Protein AF-A0A0B7BRM5-F1 (afdb_monomer_lite)

Secondary structure (DSSP, 8-state):
-HHHHHHHHHHTT----------TTHHHHS-HHHHHHHHHHTT--HHHHHHHHHHHH---PPPP-

Sequence (65 aa):
YVAQAIEDAFQEKKKVLTLWVDFKQAFNKVWKDGLMAKLNRNGIQGNMLRWIQSFLHNRRTRVTF

Organism: NCBI:txid1028688

Structure (mmCIF, N/CA/C/O backbone):
data_AF-A0A0B7BRM5-F1
#
_entry.id   AF-A0A0B7BRM5-F1
#
loop_
_atom_site.group_PDB
_atom_site.id
_atom_site.type_symbol
_atom_site.label_atom_id
_atom_site.label_alt_id
_atom_site.label_comp_id
_atom_site.label_asym_id
_atom_site.label_entity_id
_atom_site.label_seq_id
_atom_site.pdbx_PDB_ins_code
_atom_site.Cartn_x
_atom_site.Cartn_y
_atom_site.Cartn_z
_atom_site.occupancy
_atom_site.B_iso_or_equiv
_atom_site.auth_seq_id
_atom_site.auth_comp_id
_atom_site.auth_asym_id
_atom_site.auth_atom_id
_atom_site.pdbx_PDB_model_num
ATOM 1 N N . TYR A 1 1 ? -21.583 8.176 4.228 1.00 69.88 1 TYR A N 1
ATOM 2 C CA . TYR A 1 1 ? -21.999 6.767 4.083 1.00 69.88 1 TYR A CA 1
ATOM 3 C C . TYR A 1 1 ? -21.463 5.896 5.216 1.00 69.88 1 TYR A C 1
ATOM 5 O O . TYR A 1 1 ? -22.270 5.426 5.995 1.00 69.88 1 TYR A O 1
ATOM 13 N N . VAL A 1 2 ? -20.140 5.752 5.402 1.00 86.25 2 VAL A N 1
ATOM 14 C CA . VAL A 1 2 ? -19.583 4.980 6.542 1.00 86.25 2 VAL A CA 1
ATOM 15 C C . VAL A 1 2 ? -19.894 5.618 7.901 1.00 86.25 2 VAL A C 1
ATOM 17 O O . VAL A 1 2 ? -20.332 4.916 8.799 1.00 86.25 2 VAL A O 1
ATOM 20 N N . ALA A 1 3 ? -19.731 6.939 8.043 1.00 90.25 3 ALA A N 1
ATOM 21 C CA . ALA A 1 3 ? -20.048 7.633 9.296 1.00 90.25 3 ALA A CA 1
ATOM 22 C C . ALA A 1 3 ? -21.526 7.468 9.699 1.00 90.25 3 ALA A C 1
ATOM 24 O O . ALA A 1 3 ? -21.801 7.076 10.824 1.00 90.25 3 ALA A O 1
ATOM 25 N N . GLN A 1 4 ? -22.450 7.650 8.746 1.00 92.81 4 GLN A N 1
ATOM 26 C CA . GLN A 1 4 ? -23.882 7.415 8.965 1.00 92.81 4 GLN A CA 1
ATOM 27 C C . GLN A 1 4 ? -24.165 5.968 9.386 1.00 92.81 4 GLN A C 1
ATOM 29 O O . GLN A 1 4 ? -24.849 5.744 10.369 1.00 92.81 4 GLN A O 1
ATOM 34 N N . ALA A 1 5 ? -23.575 4.980 8.705 1.00 91.56 5 ALA A N 1
ATOM 35 C CA . ALA A 1 5 ? -23.765 3.573 9.057 1.00 91.56 5 ALA A CA 1
ATOM 36 C C . ALA A 1 5 ? -23.217 3.222 10.455 1.00 91.56 5 ALA A C 1
ATOM 38 O O . ALA A 1 5 ? -23.758 2.348 11.129 1.00 91.56 5 ALA A O 1
ATOM 39 N N . ILE A 1 6 ? -22.144 3.889 10.894 1.00 93.06 6 ILE A N 1
ATOM 40 C CA . ILE A 1 6 ? -21.610 3.758 12.256 1.00 93.06 6 ILE A CA 1
ATOM 41 C C . ILE A 1 6 ? -22.583 4.375 13.266 1.00 93.06 6 ILE A C 1
ATOM 43 O O . ILE A 1 6 ? -22.846 3.776 14.306 1.00 93.06 6 ILE A O 1
ATOM 47 N N . GLU A 1 7 ? -23.130 5.545 12.951 1.00 94.12 7 GLU A N 1
ATOM 48 C CA . GLU A 1 7 ? -24.083 6.249 13.803 1.00 94.12 7 GLU A CA 1
ATOM 49 C C . GLU A 1 7 ? -25.395 5.470 13.954 1.00 94.12 7 GLU A C 1
ATOM 51 O O . GLU A 1 7 ? -25.826 5.222 15.078 1.00 94.12 7 GLU A O 1
ATOM 56 N N . ASP A 1 8 ? -25.953 4.962 12.855 1.00 96.12 8 ASP A N 1
ATOM 57 C CA . ASP A 1 8 ? -27.143 4.106 12.858 1.00 96.12 8 ASP A CA 1
ATOM 58 C C . ASP A 1 8 ? -26.897 2.822 13.671 1.00 96.12 8 ASP A C 1
ATOM 60 O O . ASP A 1 8 ? -27.714 2.430 14.505 1.00 96.12 8 ASP A O 1
ATOM 64 N N . ALA A 1 9 ? -25.728 2.190 13.512 1.00 94.81 9 ALA A N 1
ATOM 65 C CA . ALA A 1 9 ? -25.354 1.013 14.294 1.00 94.81 9 ALA A CA 1
ATOM 66 C C . ALA A 1 9 ? -25.248 1.315 15.800 1.00 94.81 9 ALA A C 1
ATOM 68 O O . ALA A 1 9 ? -25.614 0.463 16.614 1.00 94.81 9 ALA A O 1
ATOM 69 N N . PHE A 1 10 ? -24.797 2.513 16.186 1.00 94.44 10 PHE A N 1
ATOM 70 C CA . PHE A 1 10 ? -24.810 2.940 17.586 1.00 94.44 10 PHE A CA 1
ATOM 71 C C . PHE A 1 10 ? -26.230 3.166 18.110 1.00 94.44 10 PHE A C 1
ATOM 73 O O . PHE A 1 10 ? -26.530 2.708 19.215 1.00 94.44 10 PHE A O 1
ATOM 80 N N . GLN A 1 11 ? -27.113 3.792 17.322 1.00 96.62 11 GLN A N 1
ATOM 81 C CA . GLN A 1 11 ? -28.526 3.971 17.692 1.00 96.62 11 GLN A CA 1
ATOM 82 C C . GLN A 1 11 ? -29.240 2.626 17.877 1.00 96.62 11 GLN A C 1
ATOM 84 O O . GLN A 1 11 ? -29.996 2.431 18.829 1.00 96.62 11 GLN A O 1
ATOM 89 N N . GLU A 1 12 ? -28.926 1.650 17.028 1.00 97.00 12 GLU A N 1
ATOM 90 C CA . GLU A 1 12 ? -29.454 0.285 17.101 1.00 97.00 12 GLU A CA 1
ATOM 91 C C . GLU A 1 12 ? -28.752 -0.599 18.150 1.00 97.00 12 GLU A C 1
ATOM 93 O O . GLU A 1 12 ? -29.026 -1.798 18.239 1.00 97.00 12 GLU A O 1
ATOM 98 N N . LYS A 1 13 ? -27.845 -0.033 18.962 1.00 95.75 13 LYS A N 1
ATOM 99 C CA . LYS A 1 13 ? -27.069 -0.740 20.000 1.00 95.75 13 LYS A CA 1
ATOM 100 C C . LYS A 1 13 ? -26.268 -1.936 19.467 1.00 95.75 13 LYS A C 1
ATOM 102 O O . LYS A 1 13 ? -26.001 -2.898 20.195 1.00 95.75 13 LYS A O 1
ATOM 107 N N . LYS A 1 14 ? -25.857 -1.888 18.200 1.00 95.81 14 LYS A N 1
ATOM 108 C CA . LYS A 1 14 ? -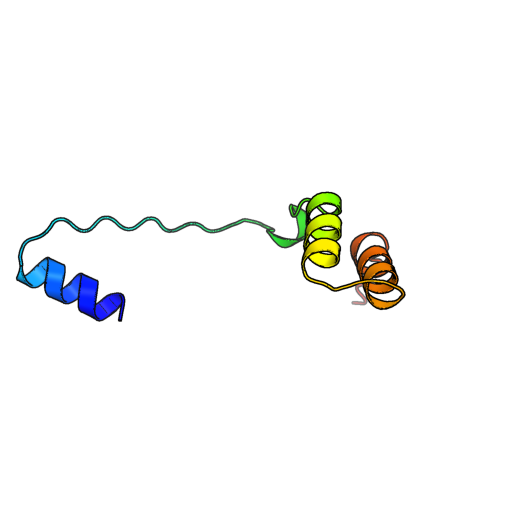24.979 -2.885 17.582 1.00 95.81 14 LYS A CA 1
ATOM 109 C C . LYS A 1 14 ? -23.531 -2.649 18.013 1.00 95.81 14 LYS A C 1
ATOM 111 O O . LYS A 1 14 ? -23.109 -1.533 18.306 1.00 95.81 14 LYS A O 1
ATOM 116 N N . LYS A 1 15 ? -22.738 -3.722 18.031 1.00 90.75 15 LYS A N 1
ATOM 117 C CA . LYS A 1 15 ? -21.291 -3.626 18.259 1.00 90.75 15 LYS A CA 1
ATOM 118 C C . LYS A 1 15 ? -20.599 -3.238 16.956 1.00 90.75 15 LYS A C 1
ATOM 120 O O . LYS A 1 15 ? -20.742 -3.940 15.958 1.00 90.75 15 LYS A O 1
ATOM 125 N N . VAL A 1 16 ? -19.825 -2.158 16.990 1.00 92.81 16 VAL A N 1
ATOM 126 C CA . VAL A 1 16 ? -19.014 -1.682 15.864 1.00 92.81 16 VAL A CA 1
ATOM 127 C C . VAL A 1 16 ? -17.543 -1.940 16.180 1.00 92.81 16 VAL A C 1
ATOM 129 O O . VAL A 1 16 ? -17.070 -1.595 17.261 1.00 92.81 16 VAL A O 1
ATOM 132 N N . LEU A 1 17 ? -16.821 -2.550 15.240 1.00 92.69 17 LEU A N 1
ATOM 133 C CA . LEU A 1 17 ? -15.373 -2.735 15.306 1.00 92.69 17 LEU A CA 1
ATOM 134 C C . LEU A 1 17 ? -14.738 -2.068 14.088 1.00 92.69 17 LEU A C 1
ATOM 136 O O . LEU A 1 17 ? -15.126 -2.353 12.956 1.00 92.69 17 LEU A O 1
ATOM 140 N N . THR A 1 18 ? -13.729 -1.237 14.329 1.00 88.94 18 THR A N 1
ATOM 141 C CA . THR A 1 18 ? -12.968 -0.568 13.271 1.00 88.94 18 THR A CA 1
ATOM 142 C C . THR A 1 18 ? -11.502 -0.961 13.363 1.00 88.94 18 THR A C 1
ATOM 144 O O . THR A 1 18 ? -10.915 -0.955 14.445 1.00 88.94 18 THR A O 1
ATOM 147 N N . LEU A 1 19 ? -10.904 -1.271 12.214 1.00 93.44 19 LEU A N 1
ATOM 148 C CA . LEU A 1 19 ? -9.476 -1.534 12.063 1.00 93.44 19 LEU A CA 1
ATOM 149 C C . LEU A 1 19 ? -8.856 -0.420 11.223 1.00 93.44 19 LEU A C 1
ATOM 151 O O . LEU A 1 19 ? -9.250 -0.205 10.078 1.00 93.44 19 LEU A O 1
ATOM 155 N N . TRP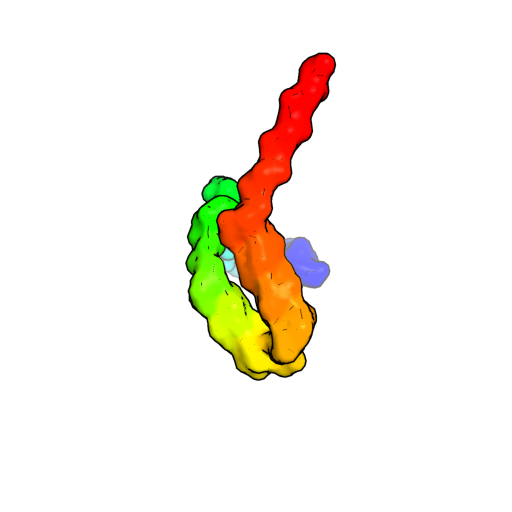 A 1 20 ? -7.871 0.266 11.796 1.00 89.12 20 TRP A N 1
ATOM 156 C CA . TRP A 1 20 ? -7.082 1.273 11.097 1.00 89.12 20 TRP A CA 1
ATOM 157 C C . TRP A 1 20 ? -5.764 0.646 10.657 1.00 89.12 20 TRP A C 1
ATOM 159 O O . TRP A 1 20 ? -5.005 0.149 11.488 1.00 89.12 20 TRP A O 1
ATOM 169 N N . VAL A 1 21 ? -5.500 0.650 9.351 1.00 93.88 21 VAL A N 1
ATOM 170 C CA . VAL A 1 21 ? -4.285 0.070 8.769 1.00 93.88 21 VAL A CA 1
ATOM 171 C C . VAL A 1 21 ? -3.524 1.164 8.035 1.00 93.88 21 VAL A C 1
ATOM 173 O O . VAL A 1 21 ? -4.027 1.715 7.059 1.00 93.88 21 VAL A O 1
ATOM 176 N N . ASP A 1 22 ? -2.305 1.444 8.494 1.00 93.81 22 ASP A N 1
ATOM 177 C CA . ASP A 1 22 ? -1.361 2.326 7.810 1.00 93.81 22 ASP A CA 1
ATOM 178 C C . ASP A 1 22 ? -0.108 1.553 7.378 1.00 93.81 22 ASP A C 1
ATOM 180 O O . ASP A 1 22 ? 0.476 0.776 8.140 1.00 93.81 22 ASP A O 1
ATOM 184 N N . PHE A 1 23 ? 0.318 1.767 6.134 1.00 92.50 23 PHE A N 1
ATOM 185 C CA . PHE A 1 23 ? 1.465 1.078 5.554 1.00 92.50 23 PHE A CA 1
ATOM 186 C C . PHE A 1 23 ? 2.688 1.994 5.519 1.00 92.50 23 PHE A C 1
ATOM 188 O O . PHE A 1 23 ? 2.897 2.766 4.578 1.00 92.50 23 PHE A O 1
ATOM 195 N N . LYS A 1 24 ? 3.589 1.815 6.493 1.00 93.00 24 LYS A N 1
ATOM 196 C CA . LYS A 1 24 ? 4.875 2.525 6.518 1.00 93.00 24 LYS A CA 1
ATOM 197 C C . LYS A 1 24 ? 5.672 2.277 5.235 1.00 93.00 24 LYS A C 1
ATOM 199 O O . LYS A 1 24 ? 6.117 1.150 4.988 1.00 93.00 24 LYS A O 1
ATOM 204 N N . GLN A 1 25 ? 5.937 3.360 4.501 1.00 90.06 25 GLN A N 1
ATOM 205 C CA . GLN A 1 25 ? 6.681 3.374 3.236 1.00 90.06 25 GLN A CA 1
ATOM 206 C C . GLN A 1 25 ? 6.082 2.445 2.162 1.00 90.06 25 GLN A C 1
ATOM 208 O 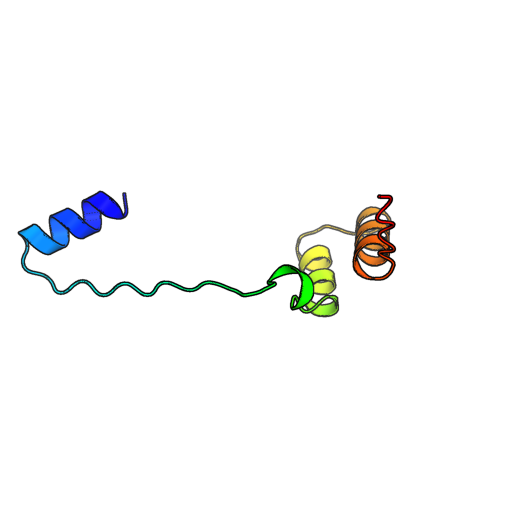O . GLN A 1 25 ? 6.823 1.742 1.472 1.00 90.06 25 GLN A O 1
ATOM 213 N N . ALA A 1 26 ? 4.752 2.437 2.007 1.00 90.56 26 ALA A N 1
ATOM 214 C CA . ALA A 1 26 ? 4.028 1.585 1.052 1.00 90.56 26 ALA A CA 1
ATOM 215 C C . ALA A 1 26 ? 4.651 1.560 -0.355 1.00 90.56 26 ALA A C 1
ATOM 217 O O . ALA A 1 26 ? 4.752 0.511 -0.987 1.00 90.56 26 ALA A O 1
ATOM 218 N N . PHE A 1 27 ? 5.149 2.706 -0.817 1.00 84.75 27 PHE A N 1
ATOM 219 C CA . PHE A 1 27 ? 5.771 2.826 -2.128 1.00 84.75 27 PHE A CA 1
ATOM 220 C C . PHE A 1 27 ? 7.120 2.107 -2.262 1.00 84.75 27 PHE A C 1
ATOM 222 O O . PHE A 1 27 ? 7.433 1.583 -3.327 1.00 84.75 27 PHE A O 1
ATOM 229 N N . ASN A 1 28 ? 7.920 2.061 -1.194 1.00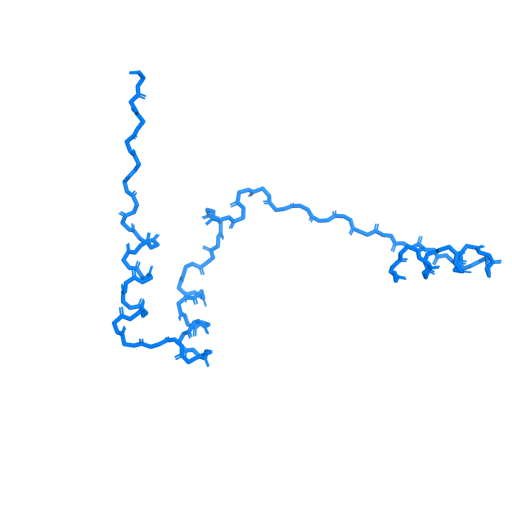 85.75 28 ASN A N 1
ATOM 230 C CA . ASN A 1 28 ? 9.211 1.369 -1.201 1.00 85.75 28 ASN A CA 1
ATOM 231 C C . ASN A 1 28 ? 9.034 -0.147 -1.078 1.00 85.75 28 ASN A C 1
ATOM 233 O O . ASN A 1 28 ? 9.854 -0.903 -1.589 1.00 85.75 28 ASN A O 1
ATOM 237 N N . LYS A 1 29 ? 7.963 -0.579 -0.402 1.00 88.81 29 LYS A N 1
ATOM 238 C CA . LYS A 1 29 ? 7.685 -1.988 -0.089 1.00 88.81 29 LYS A CA 1
ATOM 239 C C . LYS A 1 29 ? 6.803 -2.695 -1.113 1.00 88.81 29 LYS A C 1
ATOM 241 O O . LYS A 1 29 ? 6.531 -3.882 -0.959 1.00 88.81 29 LYS A O 1
ATOM 246 N N . VAL A 1 30 ? 6.330 -1.989 -2.137 1.00 91.12 30 VAL A N 1
ATOM 247 C CA . VAL A 1 30 ? 5.520 -2.609 -3.184 1.00 91.12 30 VAL A CA 1
ATOM 248 C C . VAL A 1 30 ? 6.340 -3.664 -3.931 1.00 91.12 30 VAL A C 1
ATOM 250 O O . VAL A 1 30 ? 7.479 -3.420 -4.333 1.00 91.12 30 VAL A O 1
ATOM 253 N N . TRP A 1 31 ? 5.752 -4.840 -4.151 1.00 92.75 31 TRP A N 1
ATOM 254 C CA . TRP A 1 31 ? 6.356 -5.866 -4.994 1.00 92.75 31 TRP A CA 1
ATOM 255 C C . TRP A 1 31 ? 6.305 -5.419 -6.457 1.00 92.75 31 TRP A C 1
ATOM 257 O O . TRP A 1 31 ? 5.256 -5.474 -7.103 1.00 92.75 31 TRP A O 1
ATOM 267 N N . LYS A 1 32 ? 7.437 -4.923 -6.963 1.00 91.62 32 LYS A N 1
ATOM 268 C CA . LYS A 1 32 ? 7.524 -4.286 -8.283 1.00 91.62 32 LYS A CA 1
ATOM 269 C C . LYS A 1 32 ? 7.161 -5.245 -9.413 1.00 91.62 32 LYS A C 1
ATOM 271 O O . LYS A 1 32 ? 6.379 -4.862 -10.273 1.00 91.62 32 LYS A O 1
ATOM 276 N N . ASP A 1 33 ? 7.626 -6.491 -9.377 1.00 92.75 33 ASP A N 1
ATOM 277 C CA . ASP A 1 33 ? 7.299 -7.468 -10.427 1.00 92.75 33 ASP A CA 1
ATOM 278 C C . ASP A 1 33 ? 5.808 -7.816 -10.423 1.00 92.75 33 ASP A C 1
ATOM 280 O O . ASP A 1 33 ? 5.165 -7.856 -11.473 1.00 92.75 33 ASP A O 1
ATOM 284 N N . GLY A 1 34 ? 5.221 -7.967 -9.231 1.00 95.44 34 GLY A N 1
ATOM 285 C CA . GLY A 1 34 ? 3.781 -8.161 -9.078 1.00 95.44 34 GLY A CA 1
ATOM 286 C C . GLY A 1 34 ? 2.970 -6.970 -9.596 1.00 95.44 34 GLY A C 1
ATOM 287 O O . GLY A 1 34 ? 1.930 -7.154 -10.228 1.00 95.44 34 GLY A O 1
ATOM 288 N N . LEU A 1 35 ? 3.452 -5.743 -9.376 1.00 95.12 35 LEU A N 1
ATOM 289 C CA . LEU A 1 35 ? 2.859 -4.534 -9.948 1.00 95.12 35 LEU A CA 1
ATOM 290 C C . LEU A 1 35 ? 2.946 -4.546 -11.482 1.00 95.12 35 LEU A C 1
ATOM 292 O O . LEU A 1 35 ? 1.937 -4.301 -12.137 1.00 95.12 35 LEU A O 1
ATOM 296 N N . MET A 1 36 ? 4.097 -4.899 -12.058 1.00 95.94 36 MET A N 1
ATOM 297 C CA . MET A 1 36 ? 4.274 -5.003 -13.512 1.00 95.94 36 MET A CA 1
ATOM 298 C C . MET A 1 36 ? 3.324 -6.031 -14.139 1.00 95.94 36 MET A C 1
ATOM 300 O O . MET A 1 36 ? 2.663 -5.736 -15.136 1.00 95.94 36 MET A O 1
ATOM 304 N N . ALA A 1 37 ? 3.188 -7.207 -13.520 1.00 96.69 37 ALA A N 1
ATOM 305 C CA . ALA A 1 37 ? 2.259 -8.241 -13.967 1.00 96.69 37 ALA A CA 1
ATOM 306 C C . ALA A 1 37 ? 0.797 -7.762 -13.919 1.00 96.69 37 ALA A C 1
ATOM 308 O O . ALA A 1 37 ? 0.031 -7.987 -14.860 1.00 96.69 37 ALA A O 1
ATOM 309 N N . LYS A 1 38 ? 0.410 -7.051 -12.849 1.00 97.38 38 LYS A N 1
ATOM 310 C CA . LYS A 1 38 ? -0.931 -6.462 -12.720 1.00 97.38 38 LYS A CA 1
ATOM 311 C C . LYS A 1 38 ? -1.192 -5.401 -13.785 1.00 97.38 38 LYS A C 1
ATOM 313 O O . LYS A 1 38 ? -2.273 -5.410 -14.363 1.00 97.38 38 LYS A O 1
ATOM 318 N N . LEU A 1 39 ? -0.241 -4.510 -14.058 1.00 97.12 39 LEU A N 1
ATOM 319 C CA . LEU A 1 39 ? -0.397 -3.469 -15.080 1.00 97.12 39 LEU A CA 1
ATOM 320 C C . LEU A 1 39 ? -0.610 -4.084 -16.469 1.00 97.12 39 LEU A C 1
ATOM 322 O O . LEU A 1 39 ? -1.567 -3.720 -17.149 1.00 97.12 39 LEU A O 1
ATOM 326 N N . ASN A 1 40 ? 0.197 -5.087 -16.832 1.00 97.19 40 ASN A N 1
ATOM 327 C CA . ASN A 1 40 ? 0.044 -5.813 -18.093 1.00 97.19 40 A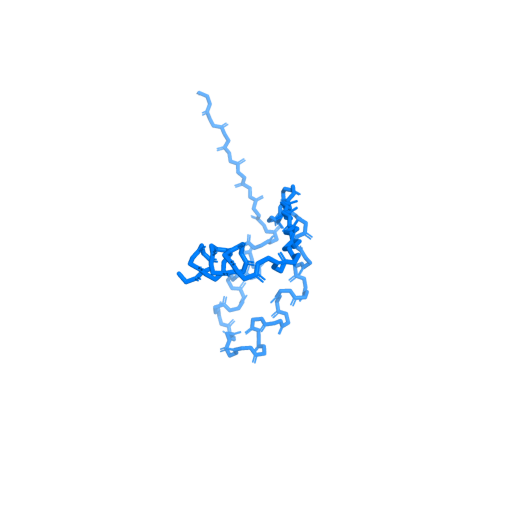SN A CA 1
ATOM 328 C C . ASN A 1 40 ? -1.334 -6.488 -18.211 1.00 97.19 40 ASN A C 1
ATOM 330 O O . ASN A 1 40 ? -2.006 -6.369 -19.236 1.00 97.19 40 ASN A O 1
ATOM 334 N N . ARG A 1 41 ? -1.792 -7.142 -17.132 1.00 97.88 41 ARG A N 1
ATOM 335 C CA . ARG A 1 41 ? -3.113 -7.793 -17.072 1.00 97.88 41 ARG A CA 1
ATOM 336 C C . ARG A 1 41 ? -4.278 -6.804 -17.183 1.00 97.88 41 ARG A C 1
ATOM 338 O O . ARG A 1 41 ? -5.318 -7.172 -17.711 1.00 97.88 41 ARG A O 1
ATOM 345 N N . ASN A 1 42 ? -4.109 -5.570 -16.709 1.00 97.69 42 ASN A N 1
ATOM 346 C CA . ASN A 1 42 ? -5.115 -4.506 -16.807 1.00 97.69 42 ASN A CA 1
ATOM 347 C C . ASN A 1 42 ? -5.014 -3.695 -18.116 1.00 97.69 42 ASN A C 1
ATOM 349 O O . ASN A 1 42 ? -5.592 -2.618 -18.214 1.00 97.69 42 ASN A O 1
ATOM 353 N N . GLY A 1 43 ? -4.284 -4.191 -19.120 1.00 97.31 43 GLY A N 1
ATOM 354 C CA . GLY A 1 43 ? -4.243 -3.594 -20.458 1.00 97.31 43 GLY A CA 1
ATOM 355 C C . GLY A 1 43 ? -3.169 -2.523 -20.663 1.00 97.31 43 GLY A C 1
ATOM 356 O O . GLY A 1 43 ? -3.070 -1.972 -21.756 1.00 97.31 43 GLY A O 1
ATOM 357 N N . ILE A 1 44 ? -2.318 -2.250 -19.671 1.00 97.44 44 ILE A N 1
ATOM 358 C CA . ILE A 1 44 ? -1.177 -1.343 -19.846 1.00 97.44 44 ILE A CA 1
ATOM 359 C C . ILE A 1 44 ? -0.008 -2.142 -20.419 1.00 97.44 44 ILE A C 1
ATOM 361 O O . ILE A 1 44 ? 0.613 -2.933 -19.715 1.00 97.44 44 ILE A O 1
ATOM 365 N N . GLN A 1 45 ? 0.297 -1.934 -21.700 1.00 96.19 45 GLN A N 1
ATOM 366 C CA . GLN A 1 45 ? 1.269 -2.741 -22.446 1.00 96.19 45 GLN A CA 1
ATOM 367 C C . GLN A 1 45 ? 2.249 -1.872 -23.253 1.00 96.19 45 GLN A C 1
ATOM 369 O O . GLN A 1 45 ? 2.200 -0.638 -23.229 1.00 96.19 45 GLN A O 1
ATOM 374 N N . GLY A 1 46 ? 3.175 -2.525 -23.961 1.00 95.81 46 GLY A N 1
ATOM 375 C CA . GLY A 1 46 ? 4.089 -1.877 -24.902 1.00 95.81 46 GLY A CA 1
ATOM 376 C C . GLY A 1 46 ? 4.990 -0.817 -24.261 1.00 95.81 46 GLY A C 1
ATOM 377 O O . GLY A 1 46 ? 5.562 -1.018 -23.187 1.00 95.81 46 GLY A O 1
ATOM 378 N N . ASN A 1 47 ? 5.132 0.324 -24.938 1.00 97.00 47 ASN A N 1
ATOM 379 C CA . ASN A 1 47 ? 6.049 1.392 -24.530 1.00 97.00 47 ASN A CA 1
ATOM 380 C C . ASN A 1 47 ? 5.694 1.997 -23.166 1.00 97.00 47 ASN A C 1
ATOM 382 O O . ASN A 1 47 ? 6.599 2.330 -22.403 1.00 97.00 47 ASN A O 1
ATOM 386 N N . MET A 1 48 ? 4.403 2.083 -22.829 1.00 96.56 48 MET A N 1
ATOM 387 C CA . MET A 1 48 ? 3.963 2.592 -21.529 1.00 96.56 48 MET A CA 1
ATOM 388 C C . MET A 1 48 ? 4.422 1.670 -20.396 1.00 96.56 48 MET A C 1
ATOM 390 O O . MET A 1 48 ? 5.010 2.129 -19.419 1.00 96.56 48 MET A O 1
ATOM 394 N N . LEU A 1 49 ? 4.236 0.356 -20.549 1.00 96.31 49 LEU A N 1
ATOM 395 C CA . LEU A 1 49 ? 4.684 -0.615 -19.550 1.00 96.31 49 LEU A CA 1
ATOM 396 C C . LEU A 1 49 ? 6.211 -0.568 -19.370 1.00 96.31 49 LEU A C 1
ATOM 398 O O . LEU A 1 49 ? 6.702 -0.545 -18.243 1.00 96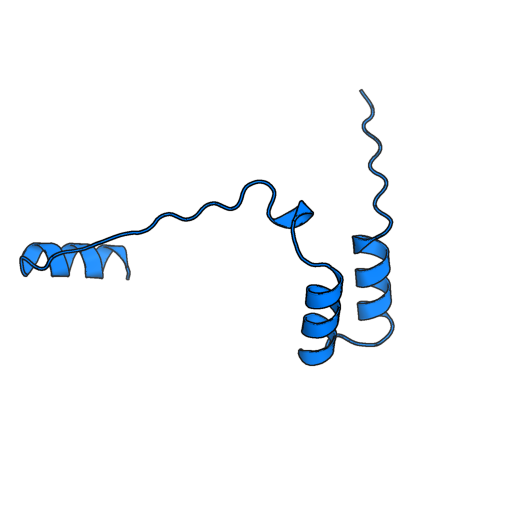.31 49 LEU A O 1
ATOM 402 N N . ARG A 1 50 ? 6.967 -0.463 -20.471 1.00 94.38 50 ARG A N 1
ATOM 403 C CA . ARG A 1 50 ? 8.436 -0.335 -20.441 1.00 94.38 50 ARG A CA 1
ATOM 404 C C . ARG A 1 50 ? 8.899 0.953 -19.753 1.00 94.38 50 ARG A C 1
ATOM 406 O O . ARG A 1 50 ? 9.879 0.938 -19.003 1.00 94.38 50 ARG A O 1
ATOM 413 N N . TRP A 1 51 ? 8.192 2.058 -19.982 1.00 94.50 51 TRP A N 1
ATOM 414 C CA . TRP A 1 51 ? 8.460 3.331 -19.316 1.00 94.50 51 TRP A CA 1
ATOM 415 C C . TRP A 1 51 ? 8.221 3.229 -17.805 1.00 94.50 51 TRP A C 1
ATOM 417 O O . TRP A 1 51 ? 9.105 3.585 -17.025 1.00 94.50 51 TRP A O 1
ATOM 427 N N . ILE A 1 52 ? 7.093 2.643 -17.382 1.00 93.94 52 ILE A N 1
ATOM 428 C CA . ILE A 1 52 ? 6.782 2.420 -15.961 1.00 93.94 52 ILE A CA 1
ATOM 429 C C . ILE A 1 52 ? 7.838 1.517 -15.310 1.00 93.94 52 ILE A C 1
ATOM 431 O O . ILE A 1 52 ? 8.328 1.825 -14.222 1.00 93.94 52 ILE A O 1
ATOM 435 N N . GLN A 1 53 ? 8.249 0.436 -15.979 1.00 93.25 53 GLN A N 1
ATOM 436 C CA . GLN A 1 53 ? 9.303 -0.448 -15.478 1.00 93.25 53 GLN A CA 1
ATOM 437 C C . GLN A 1 53 ? 10.610 0.312 -15.234 1.00 93.25 53 GLN A C 1
ATOM 439 O O . GLN A 1 53 ? 11.219 0.167 -14.171 1.00 93.25 53 GLN A O 1
ATOM 444 N N . SER A 1 54 ? 11.011 1.141 -16.200 1.00 91.38 54 SER A N 1
ATOM 445 C CA . SER A 1 54 ? 12.224 1.959 -16.119 1.00 91.38 54 SER A CA 1
ATOM 446 C C . SER A 1 54 ? 12.133 2.958 -14.964 1.00 91.38 54 SER A C 1
ATOM 448 O O . SER A 1 54 ? 13.067 3.081 -14.170 1.00 91.38 54 SER A O 1
ATOM 450 N N . PHE A 1 55 ? 10.974 3.602 -14.803 1.00 89.38 55 PHE A N 1
ATOM 451 C CA . PHE A 1 55 ? 10.701 4.519 -13.700 1.00 89.38 55 PHE A CA 1
ATOM 452 C C . PHE A 1 55 ? 10.776 3.841 -12.322 1.00 89.38 55 PHE A C 1
ATOM 454 O O . PHE A 1 55 ? 11.277 4.437 -11.373 1.00 89.38 55 PHE A O 1
ATOM 461 N N . LEU A 1 56 ? 10.303 2.599 -12.181 1.00 88.25 56 LEU A N 1
ATOM 462 C CA . LEU A 1 56 ? 10.281 1.896 -10.891 1.00 88.25 56 LEU A CA 1
ATOM 463 C C . LEU A 1 56 ? 11.651 1.346 -10.454 1.00 88.25 56 LEU A C 1
ATOM 465 O O . LEU A 1 56 ? 11.869 1.152 -9.251 1.00 88.25 56 LEU A O 1
ATOM 469 N N . HIS A 1 57 ? 12.564 1.088 -11.394 1.00 81.81 57 HIS A N 1
ATOM 470 C CA . HIS A 1 57 ? 13.860 0.454 -11.116 1.00 81.81 57 HIS A CA 1
ATOM 471 C C . HIS A 1 57 ? 15.042 1.431 -11.110 1.00 81.81 57 HIS A C 1
ATOM 473 O O . HIS A 1 57 ? 15.961 1.237 -10.323 1.00 81.81 57 HIS A O 1
ATOM 479 N N . ASN A 1 58 ? 14.999 2.517 -11.889 1.00 71.88 58 ASN A N 1
ATOM 480 C CA . ASN A 1 58 ? 16.128 3.441 -12.065 1.00 71.88 58 ASN A CA 1
ATOM 481 C C . ASN A 1 58 ? 15.888 4.838 -11.468 1.00 71.88 58 ASN A C 1
ATOM 483 O O . ASN A 1 58 ? 16.243 5.857 -12.063 1.00 71.88 58 ASN A O 1
ATOM 487 N N . ARG A 1 59 ? 15.307 4.925 -10.266 1.00 72.50 59 ARG A N 1
ATOM 488 C CA . ARG A 1 59 ? 15.182 6.227 -9.593 1.00 72.50 59 ARG A CA 1
ATOM 489 C C . ARG A 1 59 ? 16.512 6.679 -9.008 1.00 72.50 59 ARG A C 1
ATOM 491 O O . ARG A 1 59 ? 16.994 6.098 -8.042 1.00 72.50 59 ARG A O 1
ATOM 498 N N . ARG A 1 60 ? 17.052 7.773 -9.549 1.00 73.75 60 ARG A N 1
ATOM 499 C CA . ARG A 1 60 ? 18.077 8.589 -8.892 1.00 73.75 60 ARG A CA 1
ATOM 500 C C . ARG A 1 60 ? 17.443 9.910 -8.483 1.00 73.75 60 ARG A C 1
ATOM 502 O O . ARG A 1 60 ? 16.979 10.662 -9.333 1.00 73.75 60 ARG A O 1
ATOM 509 N N . THR A 1 61 ? 17.410 10.179 -7.188 1.00 75.25 61 THR A N 1
ATOM 510 C CA . THR A 1 61 ? 16.961 11.461 -6.638 1.00 75.25 61 THR A CA 1
ATOM 511 C C . THR A 1 61 ? 18.183 12.263 -6.222 1.00 75.25 61 THR A C 1
ATOM 513 O O . THR A 1 61 ? 18.991 11.778 -5.433 1.00 75.25 61 THR A O 1
ATOM 516 N N . ARG A 1 62 ? 18.328 13.482 -6.750 1.00 79.56 62 ARG A N 1
ATOM 517 C CA . ARG A 1 62 ? 19.353 14.432 -6.308 1.00 79.56 62 ARG A CA 1
ATOM 518 C C . ARG A 1 62 ? 18.697 15.450 -5.387 1.00 79.56 62 ARG A C 1
ATOM 520 O O . ARG A 1 62 ? 17.813 16.175 -5.829 1.00 79.56 62 ARG A O 1
ATOM 527 N N . VAL A 1 63 ? 19.133 15.487 -4.134 1.00 72.12 63 VAL A N 1
ATOM 528 C CA . VAL A 1 63 ? 18.772 16.547 -3.189 1.00 72.12 63 VAL A CA 1
ATOM 529 C C . VAL A 1 63 ? 19.885 17.587 -3.252 1.00 72.12 63 VAL A C 1
ATOM 531 O O . VAL A 1 63 ? 21.043 17.261 -3.007 1.00 72.12 63 VAL A O 1
ATOM 534 N N . THR A 1 64 ? 19.548 18.803 -3.660 1.00 74.88 64 THR A N 1
ATOM 535 C CA . THR A 1 64 ? 20.434 19.970 -3.578 1.00 74.88 64 THR A CA 1
ATOM 536 C C . THR A 1 64 ? 19.979 20.817 -2.400 1.00 74.88 64 THR A C 1
ATOM 538 O O . THR A 1 64 ? 18.787 21.106 -2.301 1.00 74.88 64 THR A O 1
ATOM 541 N N . PHE A 1 65 ? 20.920 21.130 -1.512 1.00 62.19 65 PHE A N 1
ATOM 542 C CA . PHE A 1 65 ? 20.750 22.068 -0.405 1.00 62.19 65 PHE A CA 1
ATOM 543 C C . PHE A 1 65 ? 20.982 23.497 -0.888 1.00 62.19 65 PHE A C 1
ATOM 545 O O . PHE A 1 65 ? 21.794 23.657 -1.830 1.00 62.19 65 PHE A O 1
#

Foldseek 3Di:
DVVVVVVVCVVVVHDDDDDDDDDDPCLVPDPLVVVLVVCVVVPNDDPRSVVVSCVSPDDDDDDDD

pLDDT: mean 90.36, std 8.08, range [62.19, 97.88]

Radius of gyration: 20.63 Å; chains: 1; bounding box: 50×30×45 Å